Protein AF-A0A2X1QCU9-F1 (afdb_monomer_lite)

pLDDT: mean 73.06, std 12.05, range [36.97, 88.0]

Organism: Klebsiella pneumoniae (NCBI:txid573)

Sequence (110 aa):
MTLHKKNHITRTLLAVSMLAMSGGALAAQVPPGTQLAEKQELVRNNGSEPASLDPHKVESDIEFNIISDLFEGLVSVTPCGGDPAPTGGALGKQGQPVMDLSFTPRSDLV

Foldseek 3Di:
DDDDDDDPVVVVVVVVVVVVPPPDDDDDDDPPPDDDDPDDDDDDDLPDDAPDLPPVPHDDVSSVVVNVVVDPDQWDQDPVRDDTHGDQFDFDDDDDPDPDTDTDGDPPDD

Radius of gyration: 22.82 Å; chains: 1; bounding box: 38×46×76 Å

Structure (mmCIF, N/CA/C/O backbone):
data_AF-A0A2X1QCU9-F1
#
_entry.id   AF-A0A2X1QCU9-F1
#
loop_
_atom_site.group_PDB
_atom_site.id
_atom_site.type_symbol
_atom_site.label_atom_id
_atom_site.label_alt_id
_atom_site.label_comp_id
_atom_site.label_asym_id
_atom_site.label_entity_id
_atom_site.label_seq_id
_atom_site.pdbx_PDB_ins_code
_atom_site.Cartn_x
_atom_site.Cartn_y
_atom_site.Cartn_z
_atom_site.occupancy
_atom_site.B_iso_or_equiv
_a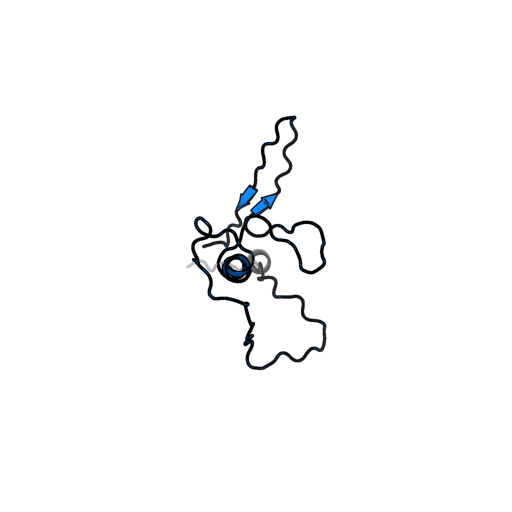tom_site.auth_seq_id
_atom_site.auth_comp_id
_atom_site.auth_asym_id
_atom_site.auth_atom_id
_atom_site.pdbx_PDB_model_num
ATOM 1 N N . MET A 1 1 ? 9.632 -7.094 58.974 1.00 36.97 1 MET A N 1
ATOM 2 C CA . MET A 1 1 ? 8.875 -7.174 57.705 1.00 36.97 1 MET A CA 1
ATOM 3 C C . MET A 1 1 ? 7.806 -6.091 57.715 1.00 36.97 1 MET A C 1
ATOM 5 O O . MET A 1 1 ? 6.795 -6.254 58.382 1.00 36.97 1 MET A O 1
ATOM 9 N N . THR A 1 2 ? 8.062 -4.942 57.088 1.00 41.94 2 THR A N 1
ATOM 10 C CA . THR A 1 2 ? 7.135 -3.800 57.071 1.00 41.94 2 THR A CA 1
ATOM 11 C C . THR A 1 2 ? 6.148 -3.942 55.913 1.00 41.94 2 THR A C 1
ATOM 13 O O . THR A 1 2 ? 6.523 -4.044 54.747 1.00 41.94 2 THR A O 1
ATOM 16 N N . LEU A 1 3 ? 4.862 -4.006 56.251 1.00 54.94 3 LEU A N 1
ATOM 17 C CA . LEU A 1 3 ? 3.766 -4.211 55.311 1.00 54.94 3 LEU A CA 1
ATOM 18 C C . LEU A 1 3 ? 3.474 -2.896 54.566 1.00 54.94 3 LEU A C 1
ATOM 20 O O . LEU A 1 3 ? 2.943 -1.951 55.147 1.00 54.94 3 LEU A O 1
ATOM 24 N N . HIS A 1 4 ? 3.833 -2.820 53.281 1.00 62.19 4 HIS A N 1
ATOM 25 C CA . HIS A 1 4 ? 3.550 -1.652 52.440 1.00 62.19 4 HIS A CA 1
ATOM 26 C C . HIS A 1 4 ? 2.032 -1.465 52.257 1.00 62.19 4 HIS A C 1
ATOM 28 O O . HIS A 1 4 ? 1.359 -2.267 51.603 1.00 62.19 4 HIS A O 1
ATOM 34 N N . LYS A 1 5 ? 1.485 -0.381 52.823 1.00 60.31 5 LYS A N 1
ATOM 35 C CA . LYS A 1 5 ? 0.085 0.037 52.659 1.00 60.31 5 LYS A CA 1
ATOM 36 C C . LYS A 1 5 ? -0.138 0.458 51.197 1.00 60.31 5 LYS A C 1
ATOM 38 O O . LYS A 1 5 ? 0.461 1.418 50.723 1.00 60.31 5 LYS A O 1
ATOM 43 N N . LYS A 1 6 ? -0.957 -0.294 50.454 1.00 62.59 6 LYS A N 1
ATOM 44 C CA . LYS A 1 6 ? -1.247 -0.051 49.028 1.00 62.59 6 LYS A CA 1
ATOM 45 C C . LYS A 1 6 ? -2.068 1.236 48.867 1.00 62.59 6 LYS A C 1
ATOM 47 O O . LYS A 1 6 ? -3.268 1.225 49.120 1.00 62.59 6 LYS A O 1
ATOM 52 N N . ASN A 1 7 ? -1.433 2.326 48.433 1.00 70.00 7 ASN A N 1
ATOM 53 C CA . ASN A 1 7 ? -2.110 3.593 48.147 1.00 70.00 7 ASN A CA 1
ATOM 54 C C . ASN A 1 7 ? -2.966 3.478 46.877 1.00 70.00 7 ASN A C 1
ATOM 56 O O . ASN A 1 7 ? -2.454 3.217 45.787 1.00 70.00 7 ASN A O 1
ATOM 60 N N . HIS A 1 8 ? -4.277 3.692 47.019 1.00 66.00 8 HIS A N 1
ATOM 61 C CA . HIS A 1 8 ? -5.245 3.653 45.915 1.00 66.00 8 HIS A CA 1
ATOM 62 C C . HIS A 1 8 ? -4.894 4.648 44.804 1.00 66.00 8 HIS A C 1
ATOM 64 O O . HIS A 1 8 ? -5.041 4.317 43.635 1.00 66.00 8 HIS A O 1
ATOM 70 N N . ILE A 1 9 ? -4.315 5.794 45.176 1.00 76.62 9 ILE A N 1
ATOM 71 C CA . ILE A 1 9 ? -3.845 6.837 44.255 1.00 76.62 9 ILE A CA 1
ATOM 72 C C . ILE A 1 9 ? -2.737 6.310 43.330 1.00 76.62 9 ILE A C 1
ATOM 74 O O . ILE A 1 9 ? -2.751 6.546 42.126 1.00 76.62 9 ILE A O 1
ATOM 78 N N . THR A 1 10 ? -1.791 5.538 43.870 1.00 72.12 10 THR A N 1
ATOM 79 C CA . THR A 1 10 ? -0.702 4.947 43.077 1.00 72.12 10 THR A CA 1
ATOM 80 C C . THR A 1 10 ? -1.238 3.914 42.087 1.00 72.12 10 THR A C 1
ATOM 82 O O . THR A 1 10 ? -0.737 3.794 40.974 1.00 72.12 10 THR A O 1
ATOM 85 N N . ARG A 1 11 ? -2.296 3.188 42.468 1.00 74.12 11 ARG A N 1
ATOM 86 C CA . ARG A 1 11 ? -2.944 2.193 41.604 1.00 74.12 11 ARG A CA 1
ATOM 87 C C . ARG A 1 11 ? -3.769 2.839 40.494 1.00 74.12 11 ARG A C 1
ATOM 89 O O . ARG A 1 11 ? -3.719 2.362 39.368 1.00 74.12 11 ARG A O 1
ATOM 96 N N . THR A 1 12 ? -4.483 3.925 40.789 1.00 79.94 12 THR A N 1
ATOM 97 C CA . THR A 1 12 ? -5.237 4.675 39.775 1.00 79.94 12 THR A CA 1
ATOM 98 C C . THR A 1 12 ? -4.309 5.356 38.778 1.00 79.94 12 THR A C 1
ATOM 100 O O . THR A 1 12 ? -4.588 5.327 37.586 1.00 79.94 12 THR A O 1
ATOM 103 N N . LEU A 1 13 ? -3.174 5.898 39.234 1.00 79.81 13 LEU A N 1
ATOM 104 C CA . LEU A 1 13 ? -2.196 6.531 38.348 1.00 79.81 13 LEU A CA 1
ATOM 105 C C . LEU A 1 13 ? -1.587 5.522 37.359 1.00 79.81 13 LEU A C 1
ATOM 107 O O . LEU A 1 13 ? -1.509 5.801 36.166 1.00 79.81 13 LEU A O 1
ATOM 111 N N . LEU A 1 14 ? -1.239 4.324 37.843 1.00 78.25 14 LEU A N 1
ATOM 112 C CA . LEU A 1 14 ? -0.724 3.236 37.007 1.00 78.25 14 LEU A CA 1
ATOM 113 C C . LEU A 1 14 ? -1.763 2.739 35.984 1.00 78.25 14 LEU A C 1
ATOM 115 O O . LEU A 1 14 ? -1.423 2.451 34.838 1.00 78.25 14 LEU A O 1
ATOM 119 N N . ALA A 1 15 ? -3.038 2.661 36.377 1.00 75.56 15 ALA A N 1
ATOM 120 C CA . ALA A 1 15 ? -4.114 2.244 35.480 1.00 75.56 15 ALA A CA 1
ATOM 121 C C . ALA A 1 15 ? -4.358 3.263 34.352 1.00 75.56 15 ALA A C 1
ATOM 123 O O . ALA A 1 15 ? -4.522 2.875 33.198 1.00 75.56 15 ALA A O 1
ATOM 124 N N . VAL A 1 16 ? -4.321 4.565 34.661 1.00 79.81 16 VAL A N 1
ATOM 125 C CA . VAL A 1 16 ? -4.463 5.631 33.655 1.00 79.81 16 VAL A CA 1
ATOM 126 C C . VAL A 1 16 ? -3.275 5.643 32.690 1.00 79.81 16 VAL A C 1
ATOM 128 O O . VAL A 1 16 ? -3.479 5.785 31.487 1.00 79.81 16 VAL A O 1
ATOM 131 N N . SER A 1 17 ? -2.047 5.415 33.175 1.00 72.88 17 SER A N 1
ATOM 132 C CA . SER A 1 17 ? -0.874 5.338 32.292 1.00 72.88 17 SER A CA 1
ATOM 133 C C . SER A 1 17 ? -0.915 4.145 31.335 1.00 72.88 17 SER A C 1
ATOM 135 O O . SER A 1 17 ? -0.412 4.244 30.223 1.00 72.88 17 SER A O 1
ATOM 137 N N . MET A 1 18 ? -1.538 3.032 31.735 1.00 69.44 18 MET A N 1
ATOM 138 C CA . MET A 1 18 ? -1.702 1.867 30.858 1.00 69.44 18 MET A CA 1
ATOM 139 C C . MET A 1 18 ? -2.752 2.101 29.763 1.00 69.44 18 MET A C 1
ATOM 141 O O . MET A 1 18 ? -2.582 1.607 28.653 1.00 69.44 18 MET A O 1
ATOM 145 N N . LEU A 1 19 ? -3.797 2.890 30.039 1.00 67.00 19 LEU A N 1
ATOM 146 C CA . LEU A 1 19 ? -4.817 3.242 29.044 1.00 67.00 19 LEU A CA 1
ATOM 147 C C . LEU A 1 19 ? -4.286 4.198 27.962 1.00 67.00 19 LEU A C 1
ATOM 149 O O . LEU A 1 19 ? -4.735 4.149 26.825 1.00 67.00 19 LEU A O 1
ATOM 153 N N . ALA A 1 20 ? -3.318 5.054 28.297 1.00 63.06 20 ALA A N 1
ATOM 154 C CA . ALA A 1 20 ? -2.731 6.010 27.354 1.00 63.06 20 ALA A CA 1
ATOM 155 C C . ALA A 1 20 ? -1.827 5.357 26.287 1.00 63.06 20 ALA A C 1
ATOM 157 O O . ALA A 1 20 ? -1.504 5.993 25.289 1.00 63.06 20 ALA A O 1
ATOM 158 N N . MET A 1 21 ? -1.429 4.095 26.484 1.00 60.03 21 MET A N 1
ATOM 159 C CA . MET A 1 21 ? -0.535 3.366 25.579 1.00 60.03 21 MET A CA 1
ATOM 160 C C . MET A 1 21 ? -1.282 2.605 24.469 1.00 60.03 21 MET A C 1
ATOM 162 O O . MET A 1 21 ? -0.646 1.976 23.627 1.00 60.03 21 MET A O 1
ATOM 166 N N . SER A 1 22 ? -2.620 2.629 24.450 1.00 57.78 22 SER A N 1
ATOM 167 C CA . SER A 1 22 ? -3.412 1.975 23.404 1.00 57.78 22 SER A CA 1
ATOM 168 C C . SER A 1 22 ? -3.497 2.854 22.150 1.00 57.78 22 SER A C 1
ATOM 170 O O . SER A 1 22 ? -4.558 3.379 21.812 1.00 57.78 22 SER A O 1
ATOM 172 N N . GLY A 1 23 ? -2.369 3.031 21.461 1.00 56.38 23 GLY A N 1
ATOM 173 C CA . GLY A 1 23 ? -2.357 3.470 20.068 1.00 56.38 23 GLY A CA 1
ATOM 174 C C . GLY A 1 23 ? -2.867 2.325 19.197 1.00 56.38 23 GLY A C 1
ATOM 175 O O . GLY A 1 23 ? -2.106 1.436 18.833 1.00 56.38 23 GLY A O 1
ATOM 176 N N . GLY A 1 24 ? -4.176 2.281 18.947 1.00 53.28 24 GLY A N 1
ATOM 177 C CA . GLY A 1 24 ? -4.771 1.284 18.061 1.00 53.28 24 GLY A CA 1
ATOM 178 C C . GLY A 1 24 ? -4.432 1.586 16.604 1.00 53.28 24 GLY A C 1
ATOM 179 O O . GLY A 1 24 ? -4.570 2.728 16.166 1.00 53.28 24 GLY A O 1
ATOM 180 N N . ALA A 1 25 ? -4.024 0.565 15.850 1.00 55.34 25 ALA A N 1
ATOM 181 C CA . ALA A 1 25 ? -3.933 0.651 14.399 1.00 55.34 25 ALA A CA 1
ATOM 182 C C . ALA A 1 25 ? -5.309 1.034 13.828 1.00 55.34 25 ALA A C 1
ATOM 184 O O . ALA A 1 25 ? -6.321 0.396 14.134 1.00 55.34 25 ALA A O 1
ATOM 185 N N . LEU A 1 26 ? -5.354 2.097 13.025 1.00 62.44 26 LEU A N 1
ATOM 186 C CA . LEU A 1 26 ? -6.573 2.517 12.345 1.00 62.44 26 LEU A CA 1
ATOM 187 C C . LEU A 1 26 ? -6.833 1.543 11.194 1.00 62.44 26 LEU A C 1
ATOM 189 O O . LEU A 1 26 ? -6.142 1.563 10.180 1.00 62.44 26 LEU A O 1
ATOM 193 N N . ALA A 1 27 ? -7.807 0.655 11.379 1.00 62.47 27 ALA A N 1
ATOM 194 C CA . ALA A 1 27 ? -8.298 -0.204 10.311 1.00 62.47 27 ALA A CA 1
ATOM 195 C C . ALA A 1 27 ? -9.033 0.626 9.244 1.00 62.47 27 ALA A C 1
ATOM 197 O O . ALA A 1 27 ? -9.468 1.752 9.502 1.00 62.47 27 ALA A O 1
ATOM 198 N N . ALA A 1 28 ? -9.214 0.048 8.053 1.00 68.19 28 ALA A N 1
ATOM 199 C CA . ALA A 1 28 ? -10.029 0.662 7.011 1.00 68.19 28 ALA A CA 1
ATOM 200 C C . ALA A 1 28 ? -11.423 1.019 7.558 1.00 68.19 28 ALA A C 1
ATOM 202 O O . ALA A 1 28 ? -12.044 0.238 8.283 1.00 68.19 28 ALA A O 1
ATOM 203 N N . GLN A 1 29 ? -11.917 2.210 7.216 1.00 73.38 29 GLN A N 1
ATOM 204 C CA . GLN A 1 29 ? -13.210 2.692 7.687 1.00 73.38 29 GLN A CA 1
ATOM 205 C C . GLN A 1 29 ? -14.337 1.907 6.997 1.00 73.38 29 GLN A C 1
ATOM 207 O O . GLN A 1 29 ? -14.765 2.242 5.894 1.00 73.38 29 GLN A O 1
ATOM 212 N N . VAL A 1 30 ? -14.818 0.846 7.645 1.00 74.06 30 VAL A N 1
ATOM 213 C CA . VAL A 1 30 ? -15.942 0.046 7.145 1.00 74.06 30 VAL A CA 1
ATOM 214 C C . VAL A 1 30 ? -17.262 0.685 7.599 1.00 74.06 30 VAL A C 1
ATOM 216 O O . VAL A 1 30 ? -17.411 0.979 8.790 1.00 74.06 30 VAL A O 1
ATOM 219 N N . PRO A 1 31 ? -18.243 0.904 6.701 1.00 80.25 31 PRO A N 1
ATOM 220 C CA . PRO A 1 31 ? -19.551 1.425 7.083 1.00 80.25 31 PRO A CA 1
ATOM 221 C C . PRO A 1 31 ? -20.243 0.545 8.140 1.00 80.25 31 PRO A C 1
ATOM 223 O O . PRO A 1 31 ? -20.185 -0.690 8.046 1.00 80.25 31 PRO A O 1
ATOM 226 N N . PRO A 1 32 ? -20.927 1.147 9.131 1.00 75.94 32 PRO A N 1
ATOM 227 C CA . PRO A 1 32 ? -21.571 0.401 10.206 1.00 75.94 32 PRO A CA 1
ATOM 228 C C . PRO A 1 32 ? -22.636 -0.559 9.658 1.00 75.94 32 PRO A C 1
ATOM 230 O O . PRO A 1 32 ? -23.440 -0.188 8.808 1.00 75.94 32 PRO A O 1
ATOM 233 N N . GLY A 1 33 ? -22.645 -1.799 10.159 1.00 78.56 33 GLY A N 1
ATOM 234 C CA . GLY A 1 33 ? -23.585 -2.848 9.736 1.00 78.56 33 GLY A CA 1
ATOM 235 C C . GLY A 1 33 ? -23.125 -3.702 8.548 1.00 78.56 33 GLY A C 1
ATOM 236 O O . GLY A 1 33 ? -23.818 -4.653 8.188 1.00 78.56 33 GLY A O 1
ATOM 237 N N . THR A 1 34 ? -21.956 -3.419 7.965 1.00 80.88 34 THR A N 1
ATOM 238 C CA . THR A 1 34 ? -21.385 -4.249 6.894 1.00 80.88 34 THR A CA 1
ATOM 239 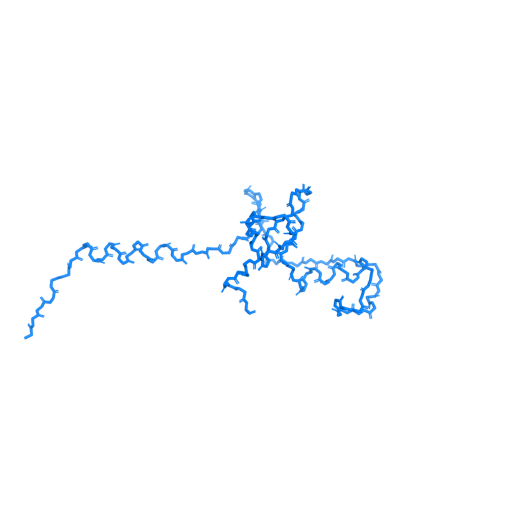C C . THR A 1 34 ? -20.849 -5.558 7.471 1.00 80.88 34 THR A C 1
ATOM 241 O O . THR A 1 34 ? -19.909 -5.554 8.266 1.00 80.88 34 THR A O 1
ATOM 244 N N . GLN A 1 35 ? -21.432 -6.688 7.066 1.00 81.38 35 GLN A N 1
ATOM 245 C CA . GLN A 1 35 ? -20.863 -8.002 7.363 1.00 81.38 35 GLN A CA 1
ATOM 246 C C . GLN A 1 35 ? -19.622 -8.213 6.496 1.00 81.38 35 GLN A C 1
ATOM 248 O O . GLN A 1 35 ? -19.710 -8.253 5.269 1.00 81.38 35 GLN A O 1
ATOM 253 N N . LEU A 1 36 ? -18.466 -8.320 7.146 1.00 84.62 36 LEU A N 1
ATOM 254 C CA . LEU A 1 36 ? -17.212 -8.652 6.483 1.00 84.62 36 LEU A CA 1
ATOM 255 C C . LEU A 1 36 ? -17.208 -10.133 6.100 1.00 84.62 36 LEU A C 1
ATOM 257 O O . LEU A 1 36 ? -17.659 -10.983 6.868 1.00 84.62 36 LEU A O 1
ATOM 261 N N . ALA A 1 37 ? -16.686 -10.435 4.913 1.00 83.06 37 ALA A N 1
ATOM 262 C CA . ALA A 1 37 ? -16.448 -11.810 4.501 1.00 83.06 37 ALA A CA 1
ATOM 263 C C . ALA A 1 37 ? -15.473 -12.499 5.469 1.00 83.06 37 ALA A C 1
ATOM 265 O O . ALA A 1 37 ? -14.524 -11.874 5.950 1.00 83.06 37 ALA A O 1
ATOM 266 N N . GLU A 1 38 ? -15.685 -13.798 5.701 1.00 83.69 38 GLU A N 1
ATOM 267 C CA . GLU A 1 38 ? -14.819 -14.630 6.551 1.00 83.69 38 GLU A CA 1
ATOM 268 C C . GLU A 1 38 ? -13.359 -14.619 6.067 1.00 83.69 38 GLU A C 1
ATOM 270 O O . GLU A 1 38 ? -12.432 -14.667 6.872 1.00 83.69 38 GLU A O 1
ATOM 275 N N . LYS A 1 39 ? -13.155 -14.492 4.749 1.00 86.19 39 LYS A N 1
ATOM 276 C CA . LYS A 1 39 ? -11.844 -14.350 4.111 1.00 86.19 39 LYS A CA 1
ATOM 277 C C . LYS A 1 39 ? -11.772 -13.036 3.338 1.00 86.19 39 LYS A C 1
ATOM 279 O O . LYS A 1 39 ? -12.633 -12.763 2.504 1.00 86.19 39 LYS A O 1
ATOM 284 N N . GLN A 1 40 ? -10.741 -12.238 3.608 1.00 86.38 40 GLN A N 1
ATOM 285 C CA . GLN A 1 40 ? -10.460 -10.974 2.919 1.00 86.38 40 GLN A CA 1
ATOM 286 C C . GLN A 1 40 ? -9.464 -11.221 1.777 1.00 86.38 40 GLN A C 1
ATOM 288 O O . GLN A 1 40 ? -8.286 -10.895 1.883 1.00 86.38 40 GLN A O 1
ATOM 293 N N . GLU A 1 41 ? -9.936 -11.856 0.704 1.00 87.94 41 GLU A N 1
ATOM 294 C CA . GLU A 1 41 ? -9.138 -12.147 -0.492 1.00 87.94 41 GLU A CA 1
ATOM 295 C C . GLU A 1 41 ? -9.617 -11.280 -1.662 1.00 87.94 41 GLU A C 1
ATOM 297 O O . GLU A 1 41 ? -10.815 -11.202 -1.940 1.00 87.94 41 GLU A O 1
ATOM 302 N N . LEU A 1 42 ? -8.679 -10.629 -2.357 1.00 85.62 42 LEU A N 1
ATOM 303 C CA . LEU A 1 42 ? -8.965 -9.782 -3.512 1.00 85.62 42 LEU A CA 1
ATOM 304 C C . LEU A 1 42 ? -8.135 -10.238 -4.715 1.00 85.62 42 LEU A C 1
ATOM 306 O O . LEU A 1 42 ? -6.908 -10.250 -4.662 1.00 85.62 42 LEU A O 1
ATOM 310 N N . VAL A 1 43 ? -8.810 -10.567 -5.818 1.00 87.56 43 VAL A N 1
ATOM 311 C CA . VAL A 1 43 ? -8.168 -10.895 -7.098 1.00 87.56 43 VAL A CA 1
ATOM 312 C C . VAL A 1 43 ? -8.345 -9.711 -8.042 1.00 87.56 43 VAL A C 1
ATOM 314 O O . VAL A 1 43 ? -9.468 -9.384 -8.427 1.00 87.56 43 VAL A O 1
ATOM 317 N N . ARG A 1 44 ? -7.238 -9.060 -8.411 1.00 88.00 44 ARG A N 1
ATOM 318 C CA . ARG A 1 44 ? -7.219 -7.934 -9.357 1.00 88.00 44 ARG A CA 1
ATOM 319 C C . ARG A 1 44 ? -6.503 -8.338 -10.640 1.00 88.00 44 ARG A C 1
ATOM 321 O O . ARG A 1 44 ? -5.440 -8.948 -10.581 1.00 88.00 44 ARG A O 1
ATOM 328 N N . ASN A 1 45 ? -7.071 -7.973 -11.791 1.00 86.00 45 ASN A N 1
ATOM 329 C CA . ASN A 1 45 ? -6.331 -8.015 -13.049 1.00 86.00 45 ASN A CA 1
ATOM 330 C C . ASN A 1 45 ? -5.474 -6.749 -13.152 1.00 86.00 45 ASN A C 1
ATOM 332 O O . ASN A 1 45 ? -6.016 -5.649 -13.079 1.00 86.00 45 ASN A O 1
ATOM 336 N N . ASN A 1 46 ? -4.166 -6.916 -13.337 1.00 83.62 46 ASN A N 1
ATOM 337 C CA . ASN A 1 46 ? -3.216 -5.811 -13.432 1.00 83.62 46 ASN A CA 1
ATOM 338 C C . ASN A 1 46 ? -2.783 -5.507 -14.879 1.00 83.62 46 ASN A C 1
ATOM 340 O O . ASN A 1 46 ? -1.795 -4.824 -15.105 1.00 83.62 46 ASN A O 1
ATOM 344 N N . GLY A 1 47 ? -3.510 -6.012 -15.879 1.00 84.75 47 GLY A N 1
ATOM 345 C CA . GLY A 1 47 ? -3.244 -5.727 -17.289 1.00 84.75 47 GLY A CA 1
ATOM 346 C C . GLY A 1 47 ? -2.158 -6.626 -17.875 1.00 84.75 47 GLY A C 1
ATOM 347 O O . GLY A 1 47 ? -2.482 -7.663 -18.451 1.00 84.75 47 GLY A O 1
ATOM 348 N N . SER A 1 48 ? -0.896 -6.222 -17.741 1.00 83.62 48 SER A N 1
ATOM 349 C CA . SER A 1 48 ? 0.269 -6.922 -18.299 1.00 83.62 48 SER A CA 1
ATOM 350 C C . SER A 1 48 ? 1.225 -7.388 -17.202 1.00 83.62 48 SER A C 1
ATOM 352 O O . SER A 1 48 ? 1.117 -6.979 -16.047 1.00 83.62 48 SER A O 1
ATOM 354 N N . GLU A 1 49 ? 2.162 -8.264 -17.565 1.00 83.88 49 GLU A N 1
ATOM 355 C CA . GLU A 1 49 ? 3.222 -8.692 -16.653 1.00 83.88 49 GLU A CA 1
ATOM 356 C C . GLU A 1 49 ? 4.140 -7.501 -16.304 1.00 83.88 49 GLU A C 1
ATOM 358 O O . GLU A 1 49 ? 4.567 -6.791 -17.220 1.00 83.88 49 GLU A O 1
ATOM 363 N N . PRO A 1 50 ? 4.421 -7.251 -15.009 1.00 84.69 50 PRO A N 1
ATOM 364 C CA . PRO A 1 50 ? 5.274 -6.145 -14.586 1.00 84.69 50 PRO A CA 1
ATOM 365 C C . PRO A 1 50 ? 6.723 -6.376 -15.024 1.00 84.69 50 PRO A C 1
ATOM 367 O O . PRO A 1 50 ? 7.254 -7.478 -14.881 1.00 84.69 50 PRO A O 1
ATOM 370 N N . ALA A 1 51 ? 7.398 -5.329 -15.501 1.00 82.25 51 ALA A N 1
ATOM 371 C CA . ALA A 1 51 ? 8.796 -5.433 -15.922 1.00 82.25 51 ALA A CA 1
ATOM 372 C C . ALA A 1 51 ? 9.762 -5.641 -14.739 1.00 82.25 51 ALA A C 1
ATOM 374 O O . ALA A 1 51 ? 10.808 -6.279 -14.872 1.00 82.25 51 ALA A O 1
ATOM 375 N N . SER A 1 52 ? 9.427 -5.083 -13.575 1.00 82.81 52 SER A N 1
ATOM 376 C CA . SER A 1 52 ? 10.192 -5.199 -12.334 1.00 82.81 52 SER A CA 1
ATOM 377 C C . SER A 1 52 ? 9.293 -4.877 -11.136 1.00 82.81 52 SER A C 1
ATOM 379 O O . SER A 1 52 ? 8.257 -4.237 -11.283 1.00 82.81 52 SER A O 1
ATOM 381 N N . LEU A 1 53 ? 9.694 -5.311 -9.941 1.00 84.38 53 LEU A N 1
ATOM 382 C CA . LEU A 1 53 ? 9.077 -4.909 -8.667 1.00 84.38 53 LEU A CA 1
ATOM 383 C C . LEU A 1 53 ? 9.995 -4.000 -7.833 1.00 84.38 53 LEU A C 1
ATOM 385 O O . LEU A 1 53 ? 9.647 -3.623 -6.720 1.00 84.38 53 LEU A O 1
ATOM 389 N N . ASP A 1 54 ? 11.178 -3.671 -8.357 1.00 85.62 54 ASP A N 1
ATOM 390 C CA . ASP A 1 54 ? 12.095 -2.697 -7.763 1.00 85.62 54 ASP A CA 1
ATOM 391 C C . ASP A 1 54 ? 11.612 -1.275 -8.104 1.00 85.62 54 ASP A C 1
ATOM 393 O O . ASP A 1 54 ? 11.639 -0.920 -9.289 1.00 85.62 54 ASP A O 1
ATOM 397 N N . PRO A 1 55 ? 11.220 -0.448 -7.111 1.00 84.50 55 PRO A N 1
ATOM 398 C CA . PRO A 1 55 ? 10.757 0.922 -7.337 1.00 84.50 55 PRO A CA 1
ATOM 399 C C . PRO A 1 55 ? 11.729 1.795 -8.142 1.00 84.50 55 PRO A C 1
ATOM 401 O O . PRO A 1 55 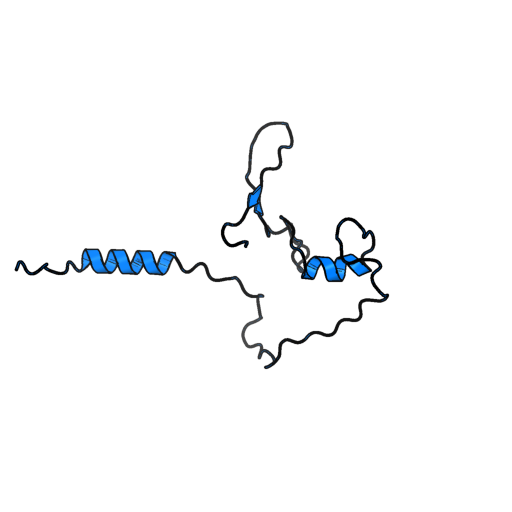? 11.302 2.746 -8.785 1.00 84.50 55 PRO A O 1
ATOM 404 N N . HIS A 1 56 ? 13.029 1.482 -8.149 1.00 88.00 56 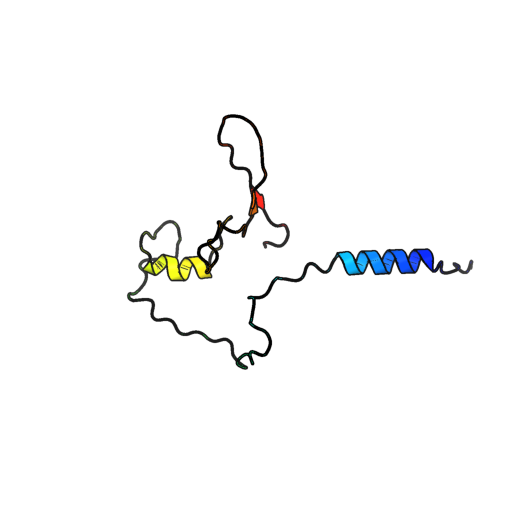HIS A N 1
ATOM 405 C CA . HIS A 1 56 ? 14.035 2.233 -8.908 1.00 88.00 56 HIS A CA 1
ATOM 406 C C . HIS A 1 56 ? 14.186 1.792 -10.370 1.00 88.00 56 HIS A C 1
ATOM 408 O O . HIS A 1 56 ? 14.986 2.372 -11.106 1.00 88.00 56 HIS A O 1
ATOM 414 N N . LYS A 1 57 ? 13.473 0.747 -10.796 1.00 86.44 57 LYS A N 1
ATOM 415 C CA . LYS A 1 57 ? 13.583 0.156 -12.140 1.00 86.44 57 LYS A CA 1
ATOM 416 C C . LYS A 1 57 ? 12.261 0.119 -12.896 1.00 86.44 57 LYS A C 1
ATOM 418 O O . LYS A 1 57 ? 12.171 -0.566 -13.912 1.00 86.44 57 LYS A O 1
ATOM 423 N N . VAL A 1 58 ? 11.248 0.807 -12.389 1.00 84.00 58 VAL A N 1
ATOM 424 C CA . VAL A 1 58 ? 9.909 0.836 -12.972 1.00 84.00 58 VAL A CA 1
ATOM 425 C C . VAL A 1 58 ? 9.514 2.261 -13.315 1.00 84.00 58 VAL A C 1
ATOM 427 O O . VAL A 1 58 ? 9.959 3.211 -12.672 1.00 84.00 58 VAL A O 1
ATOM 430 N N . GLU A 1 59 ? 8.673 2.401 -14.331 1.00 83.62 59 GLU A N 1
ATOM 431 C CA . GLU A 1 59 ? 8.196 3.705 -14.800 1.00 83.62 59 GLU A CA 1
ATOM 432 C C . GLU A 1 59 ? 6.700 3.727 -15.137 1.00 83.62 59 GLU A C 1
ATOM 434 O O . GLU A 1 59 ? 6.156 4.806 -15.358 1.00 83.62 59 GLU A O 1
ATOM 439 N N . SER A 1 60 ? 6.030 2.569 -15.187 1.00 85.50 60 SER A N 1
ATOM 440 C CA . SER A 1 60 ? 4.626 2.476 -15.588 1.00 85.50 60 SER A CA 1
ATOM 441 C C . SER A 1 60 ? 3.691 2.233 -14.400 1.00 85.50 60 SER A C 1
ATOM 443 O O . SER A 1 60 ? 4.083 1.790 -13.316 1.00 85.50 60 SER A O 1
ATOM 445 N N . ASP A 1 61 ? 2.411 2.530 -14.625 1.00 83.94 61 ASP A N 1
ATOM 446 C CA . ASP A 1 61 ? 1.339 2.378 -13.640 1.00 83.94 61 ASP A CA 1
ATOM 447 C C . ASP A 1 61 ? 1.082 0.904 -13.295 1.00 83.94 61 ASP A C 1
ATOM 449 O O . ASP A 1 61 ? 0.620 0.582 -12.199 1.00 83.94 61 ASP A O 1
ATOM 453 N N . ILE A 1 62 ? 1.406 -0.004 -14.222 1.00 83.06 62 ILE A N 1
ATOM 454 C CA . ILE A 1 62 ? 1.246 -1.451 -14.052 1.00 83.06 62 ILE A CA 1
ATOM 455 C C . ILE A 1 62 ? 2.063 -1.929 -12.851 1.00 83.06 62 ILE A C 1
ATOM 457 O O . ILE A 1 62 ? 1.541 -2.606 -11.968 1.00 83.06 62 ILE A O 1
ATOM 461 N N . GLU A 1 63 ? 3.330 -1.543 -12.765 1.00 85.38 63 GLU A N 1
ATOM 462 C CA . GLU A 1 63 ? 4.176 -1.892 -11.630 1.00 85.38 63 GLU A CA 1
ATOM 463 C C . GLU A 1 63 ? 3.799 -1.091 -10.384 1.00 85.38 63 GLU A C 1
ATOM 465 O O . GLU A 1 63 ? 3.802 -1.641 -9.281 1.00 85.38 63 GLU A O 1
ATOM 470 N N . PHE A 1 64 ? 3.417 0.181 -10.546 1.00 84.44 64 PHE A N 1
ATOM 471 C CA . PHE A 1 64 ? 3.048 1.045 -9.424 1.00 84.44 64 PHE A CA 1
ATOM 472 C C . PHE A 1 64 ? 1.834 0.522 -8.640 1.00 84.44 64 PHE A C 1
ATOM 474 O O . PHE A 1 64 ? 1.814 0.609 -7.412 1.00 84.44 64 PHE A O 1
ATOM 481 N N . ASN A 1 65 ? 0.861 -0.103 -9.308 1.00 84.88 65 ASN A N 1
ATOM 482 C CA . ASN A 1 65 ? -0.288 -0.741 -8.651 1.00 84.88 65 ASN A CA 1
ATOM 483 C C . ASN A 1 65 ? 0.106 -1.869 -7.686 1.00 84.88 65 ASN A C 1
ATOM 485 O O . ASN A 1 65 ? -0.620 -2.132 -6.733 1.00 84.88 65 ASN A O 1
ATOM 489 N N . ILE A 1 66 ? 1.231 -2.544 -7.938 1.00 86.06 66 ILE A N 1
ATOM 490 C CA . ILE A 1 66 ? 1.760 -3.600 -7.065 1.00 86.06 66 ILE A CA 1
ATOM 491 C C . ILE A 1 66 ? 2.712 -2.989 -6.034 1.00 86.06 66 ILE A C 1
ATOM 493 O O . ILE A 1 66 ? 2.662 -3.326 -4.856 1.00 86.06 66 ILE A O 1
ATOM 497 N N . ILE A 1 67 ? 3.575 -2.065 -6.457 1.00 88.00 67 ILE A N 1
ATOM 498 C CA . ILE A 1 67 ? 4.567 -1.426 -5.586 1.00 88.00 67 ILE A CA 1
ATOM 499 C C . ILE A 1 67 ? 3.903 -0.598 -4.489 1.00 88.00 67 ILE A C 1
ATOM 501 O O . ILE A 1 67 ? 4.390 -0.626 -3.368 1.00 88.00 67 ILE A O 1
ATOM 505 N N . SER A 1 68 ? 2.786 0.074 -4.767 1.00 86.56 68 SER A N 1
ATOM 506 C CA . SER A 1 68 ? 2.026 0.824 -3.756 1.00 86.56 68 SER A CA 1
ATOM 507 C C . SER A 1 68 ? 1.383 -0.059 -2.679 1.00 86.56 68 SER A C 1
ATOM 509 O O . SER A 1 68 ? 1.140 0.428 -1.578 1.00 86.56 68 SER A O 1
ATOM 511 N N . ASP A 1 69 ? 1.162 -1.350 -2.955 1.00 85.56 69 ASP A N 1
ATOM 512 C CA . ASP A 1 69 ? 0.742 -2.322 -1.938 1.00 85.56 69 ASP A CA 1
ATOM 513 C C . ASP A 1 69 ? 1.937 -2.845 -1.109 1.00 85.56 69 ASP A C 1
ATOM 515 O O . ASP A 1 69 ? 1.760 -3.261 0.036 1.00 85.56 69 ASP A O 1
ATOM 519 N N . LEU A 1 70 ? 3.146 -2.878 -1.688 1.00 86.62 70 LEU A N 1
ATOM 520 C CA . LEU A 1 70 ? 4.349 -3.469 -1.078 1.00 86.62 70 LEU A CA 1
ATOM 521 C C . LEU A 1 70 ? 5.226 -2.458 -0.331 1.00 86.62 70 LEU A C 1
ATOM 523 O O . LEU A 1 70 ? 5.881 -2.815 0.649 1.00 86.62 70 LEU A O 1
ATOM 527 N N . PHE A 1 71 ? 5.273 -1.219 -0.810 1.00 85.88 71 PHE A N 1
ATOM 528 C CA . PHE A 1 71 ? 6.119 -0.151 -0.301 1.00 85.88 71 PHE A CA 1
ATOM 529 C C . PHE A 1 71 ? 5.281 1.096 -0.050 1.00 85.88 71 PHE A C 1
ATOM 531 O O . PHE A 1 71 ? 4.596 1.603 -0.937 1.00 85.88 71 PHE A O 1
ATOM 538 N N . GLU A 1 72 ? 5.395 1.631 1.161 1.00 85.00 72 GLU A N 1
ATOM 539 C CA . GLU A 1 72 ? 4.710 2.853 1.557 1.00 85.00 72 GLU A CA 1
ATOM 540 C C . GLU A 1 72 ? 5.679 4.040 1.595 1.00 85.00 72 GLU A C 1
ATOM 542 O O . GLU A 1 72 ? 6.805 3.943 2.085 1.00 85.00 72 GLU A O 1
ATOM 547 N N . GLY A 1 73 ? 5.230 5.182 1.073 1.00 82.44 73 GLY A N 1
ATOM 548 C CA . GLY A 1 73 ? 5.971 6.440 1.122 1.00 82.44 73 GLY A CA 1
ATOM 549 C C . GLY A 1 73 ? 5.684 7.260 2.383 1.00 82.44 73 GLY A C 1
ATOM 550 O O . GLY A 1 73 ? 4.858 6.918 3.228 1.00 82.44 73 GLY A O 1
ATOM 551 N N . LEU A 1 74 ? 6.326 8.424 2.494 1.00 83.31 74 LEU A N 1
ATOM 552 C CA . LEU A 1 74 ? 6.077 9.366 3.596 1.00 83.31 74 LEU A CA 1
ATOM 553 C C . LEU A 1 74 ? 4.643 9.917 3.582 1.00 83.31 74 LEU A C 1
ATOM 555 O O . LEU A 1 74 ? 4.076 10.214 4.634 1.00 83.31 74 LEU A O 1
ATOM 559 N N . VAL A 1 75 ? 4.062 10.024 2.390 1.00 78.81 75 VAL A N 1
ATOM 560 C CA . VAL A 1 75 ? 2.740 10.583 2.127 1.00 78.81 75 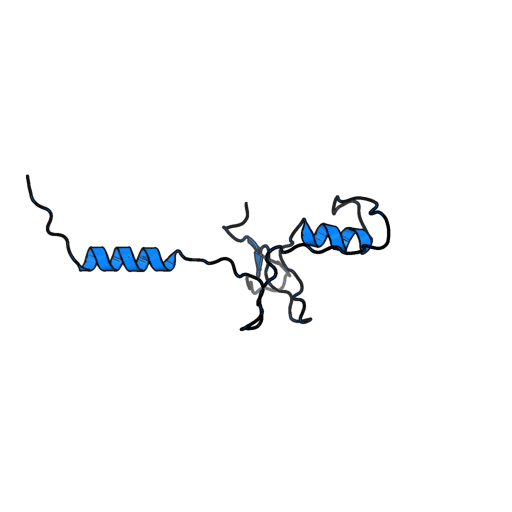VAL A CA 1
ATOM 561 C C . VAL A 1 75 ? 2.034 9.687 1.109 1.00 78.81 75 VAL A C 1
ATOM 563 O O . VAL A 1 75 ? 2.667 9.231 0.158 1.00 78.81 75 VAL A O 1
ATOM 566 N N . SER A 1 76 ? 0.735 9.461 1.289 1.00 78.12 76 SER A N 1
ATOM 567 C CA . SER A 1 76 ? -0.119 8.745 0.335 1.00 78.12 76 SER A CA 1
ATOM 568 C C . SER A 1 76 ? -1.356 9.569 -0.020 1.00 78.12 76 SER A C 1
ATOM 570 O O . SER A 1 76 ? -1.728 10.507 0.687 1.00 78.12 76 SER A O 1
ATOM 572 N N . VAL A 1 77 ? -2.006 9.242 -1.135 1.00 76.50 77 VAL A N 1
ATOM 573 C CA . VAL A 1 77 ? -3.261 9.891 -1.531 1.00 76.50 77 VAL A CA 1
ATOM 574 C C . VAL A 1 77 ? -4.427 9.056 -1.018 1.00 76.50 77 VAL A C 1
ATOM 576 O O . VAL A 1 77 ? -4.496 7.852 -1.253 1.00 76.50 77 VAL A O 1
ATOM 579 N N . THR A 1 78 ? -5.360 9.700 -0.318 1.00 73.00 78 THR A N 1
ATOM 580 C CA . THR A 1 78 ? -6.547 9.012 0.206 1.00 73.00 78 THR A CA 1
ATOM 581 C C . THR A 1 78 ? -7.536 8.734 -0.938 1.00 73.00 78 THR A C 1
ATOM 583 O O . THR A 1 78 ? -7.722 9.610 -1.787 1.00 73.00 78 THR A O 1
ATOM 586 N N . PRO A 1 79 ? -8.257 7.591 -0.946 1.00 66.88 79 PRO A N 1
ATOM 587 C CA . PRO A 1 79 ? -9.221 7.247 -2.002 1.00 66.88 79 PRO A CA 1
ATOM 588 C C . PRO A 1 79 ? -10.305 8.303 -2.274 1.00 66.88 79 PRO A C 1
ATOM 590 O O . PRO A 1 79 ? -10.876 8.339 -3.358 1.00 66.88 79 PRO A O 1
ATOM 593 N N . CYS A 1 80 ? -10.585 9.184 -1.309 1.00 60.31 80 CYS A N 1
ATOM 594 C CA . CYS A 1 80 ? -11.553 10.274 -1.449 1.00 60.31 80 CYS A CA 1
ATOM 595 C C . CYS A 1 80 ? -11.048 11.479 -2.272 1.00 60.31 80 CYS A C 1
ATOM 597 O O . CYS A 1 80 ? -11.736 12.495 -2.310 1.00 60.31 80 CYS A O 1
ATOM 599 N N . GLY A 1 81 ? -9.862 11.411 -2.892 1.00 55.66 81 GLY A N 1
ATOM 600 C CA . GLY A 1 81 ? -9.297 12.517 -3.681 1.00 55.66 81 GLY A CA 1
ATOM 601 C C . GLY A 1 81 ? -8.962 13.765 -2.854 1.00 55.66 81 GLY A C 1
ATOM 602 O O . GLY A 1 81 ? -8.883 14.863 -3.399 1.00 55.66 81 GLY A O 1
ATOM 603 N N . GLY A 1 82 ? -8.828 13.601 -1.535 1.00 59.22 82 GLY A N 1
ATOM 604 C CA . GLY A 1 82 ? -8.499 14.670 -0.595 1.00 59.22 82 GLY A CA 1
ATOM 605 C C . GLY A 1 82 ? -6.999 14.942 -0.502 1.00 59.22 82 GLY A C 1
ATOM 606 O O . GLY A 1 82 ? -6.195 14.315 -1.194 1.00 59.22 82 GLY A O 1
ATOM 607 N N . ASP A 1 83 ? -6.639 15.871 0.386 1.00 65.06 83 ASP A N 1
ATOM 608 C CA . ASP A 1 83 ? -5.248 16.235 0.649 1.00 65.06 83 ASP A CA 1
ATOM 609 C C . ASP A 1 83 ? -4.381 14.991 0.936 1.00 65.06 83 ASP A C 1
ATOM 611 O O . ASP A 1 83 ? -4.853 14.042 1.578 1.00 65.06 83 ASP A O 1
ATOM 615 N N . PRO A 1 84 ? -3.114 14.983 0.485 1.00 62.16 84 PRO A N 1
ATOM 616 C CA . PRO A 1 84 ? -2.197 13.885 0.749 1.00 62.16 84 PRO A CA 1
ATOM 617 C C . PRO A 1 84 ? -2.099 13.609 2.257 1.00 62.16 84 PRO A C 1
ATOM 619 O O . PRO A 1 84 ? -1.802 14.506 3.051 1.00 62.16 84 PRO A O 1
ATOM 622 N N . ALA A 1 85 ? -2.372 12.369 2.660 1.00 68.62 85 ALA A N 1
ATOM 623 C CA . ALA A 1 85 ? -2.381 11.958 4.054 1.00 68.62 85 ALA A CA 1
ATOM 624 C C . ALA A 1 85 ? -0.974 11.520 4.496 1.00 68.62 85 ALA A C 1
ATOM 626 O O . ALA A 1 85 ? -0.259 10.865 3.730 1.00 68.62 85 ALA A O 1
ATOM 627 N N . PRO A 1 86 ? -0.556 11.860 5.730 1.00 68.50 86 PRO A N 1
ATOM 628 C CA . PRO A 1 86 ? 0.712 11.400 6.268 1.00 68.50 86 PRO A CA 1
ATOM 629 C C . PRO A 1 86 ? 0.652 9.894 6.493 1.00 68.50 86 PRO A C 1
ATOM 631 O O . PRO A 1 86 ? -0.271 9.380 7.130 1.00 68.50 86 PRO A O 1
ATOM 634 N N . THR A 1 87 ? 1.678 9.213 6.011 1.00 67.75 87 THR A N 1
ATOM 635 C CA . THR A 1 87 ? 1.762 7.761 6.003 1.00 67.75 87 THR A CA 1
ATOM 636 C C . THR A 1 87 ? 3.026 7.331 6.735 1.00 67.75 87 THR A C 1
ATOM 638 O O . THR A 1 87 ? 2.978 7.141 7.947 1.00 67.75 87 THR A O 1
ATOM 641 N N . GLY A 1 88 ? 4.181 7.315 6.068 1.00 60.47 88 GLY A N 1
ATOM 642 C CA . GLY A 1 88 ? 5.463 7.006 6.699 1.00 60.47 88 GLY A CA 1
ATOM 643 C C . GLY A 1 88 ? 6.042 8.141 7.554 1.00 60.47 88 GLY A C 1
ATOM 644 O O . GLY A 1 88 ? 6.925 7.901 8.376 1.00 60.47 88 GLY A O 1
ATOM 645 N N . GLY A 1 89 ? 5.546 9.377 7.407 1.00 57.47 89 GLY A N 1
ATOM 646 C CA . GLY A 1 89 ? 5.998 10.510 8.211 1.00 57.47 89 GLY A CA 1
ATOM 647 C C . GLY A 1 89 ? 4.974 11.635 8.342 1.00 57.47 89 GLY A C 1
ATOM 648 O O . GLY A 1 89 ? 4.138 11.852 7.467 1.00 57.47 89 GLY A O 1
ATOM 649 N N . ALA A 1 90 ? 5.031 12.363 9.457 1.00 58.22 90 ALA A N 1
ATOM 650 C CA . ALA A 1 90 ? 4.204 13.546 9.687 1.00 58.22 90 ALA A CA 1
ATOM 651 C C . ALA A 1 90 ? 4.911 14.814 9.180 1.00 58.22 90 ALA A C 1
ATOM 653 O O . ALA A 1 90 ? 6.110 14.995 9.416 1.00 58.22 90 ALA A O 1
ATOM 654 N N . LEU A 1 91 ? 4.163 15.696 8.505 1.00 55.41 91 LEU A N 1
ATOM 655 C CA . LEU A 1 91 ? 4.667 16.973 7.998 1.00 55.41 91 LEU A CA 1
ATOM 656 C C . LEU A 1 91 ? 4.933 17.935 9.169 1.00 55.41 91 LEU A C 1
ATOM 658 O O . LEU A 1 91 ? 3.998 18.402 9.825 1.00 55.41 91 LEU A O 1
ATOM 662 N N . GLY A 1 92 ? 6.202 18.250 9.428 1.00 53.97 92 GLY A N 1
ATOM 663 C CA . GLY A 1 92 ? 6.581 19.320 10.348 1.00 53.97 92 GLY A CA 1
ATOM 664 C C . GLY A 1 92 ? 6.457 20.677 9.652 1.00 53.97 92 GLY A C 1
ATOM 665 O O . GLY A 1 92 ? 6.967 20.859 8.551 1.00 53.97 92 GLY A O 1
ATOM 666 N N . LYS A 1 93 ? 5.784 21.661 10.263 1.00 55.28 93 LYS A N 1
ATOM 667 C CA . LYS A 1 93 ? 5.829 23.039 9.746 1.00 55.28 93 LYS A CA 1
ATOM 668 C C . LYS A 1 93 ? 7.117 23.708 10.210 1.00 55.28 93 LYS A C 1
ATOM 670 O O . LYS A 1 93 ? 7.285 23.918 11.408 1.00 55.28 93 LYS A O 1
ATOM 675 N N . GLN A 1 94 ? 7.976 24.111 9.276 1.00 47.53 94 GLN A N 1
ATOM 676 C CA . GLN A 1 94 ? 9.112 24.978 9.574 1.00 47.53 94 GLN A CA 1
ATOM 677 C C . GLN A 1 94 ? 9.032 26.239 8.713 1.00 47.53 94 GLN A C 1
ATOM 679 O O . GLN A 1 94 ? 8.996 26.186 7.487 1.00 47.53 94 GLN A O 1
ATOM 684 N N . GLY A 1 95 ? 8.903 27.389 9.374 1.00 58.59 95 GLY A N 1
ATOM 685 C CA . GLY A 1 95 ? 8.921 28.685 8.716 1.00 58.59 95 GLY A CA 1
ATOM 686 C C . GLY A 1 95 ? 10.354 29.143 8.487 1.00 58.59 95 GLY A C 1
ATOM 687 O O . GLY A 1 95 ? 11.042 29.403 9.467 1.00 58.59 95 GLY A O 1
ATOM 688 N N . GLN A 1 96 ? 10.767 29.257 7.220 1.00 49.69 96 GLN A N 1
ATOM 689 C CA . GLN A 1 96 ? 11.707 30.241 6.649 1.00 49.69 96 GLN A CA 1
ATOM 690 C C . GLN A 1 96 ? 11.882 29.984 5.128 1.00 49.69 96 GLN A C 1
ATOM 692 O O . GLN A 1 96 ? 11.477 28.926 4.655 1.00 49.69 96 GLN A O 1
ATOM 697 N N . PRO A 1 97 ? 12.376 30.952 4.321 1.00 58.22 97 PRO A N 1
ATOM 698 C CA . PRO A 1 97 ? 12.135 31.029 2.870 1.00 58.22 97 PRO A CA 1
ATOM 699 C C . PRO A 1 97 ? 13.079 30.161 2.017 1.00 58.22 97 PRO A C 1
ATOM 701 O O . PRO A 1 97 ? 13.563 30.590 0.972 1.00 58.22 97 PRO A O 1
ATOM 704 N N . VAL A 1 98 ? 13.332 28.932 2.454 1.00 54.62 98 VAL A N 1
ATOM 705 C CA . VAL A 1 98 ? 13.950 27.866 1.661 1.00 54.62 98 VAL A CA 1
ATOM 706 C C . VAL A 1 98 ? 13.101 26.631 1.923 1.00 54.62 98 VAL A C 1
ATOM 708 O O . VAL A 1 98 ? 12.798 26.344 3.077 1.00 54.62 98 VAL A O 1
ATOM 711 N N . MET A 1 99 ? 12.640 25.958 0.869 1.00 62.41 99 MET A N 1
ATOM 712 C CA . MET A 1 99 ? 11.771 24.780 0.971 1.00 62.41 99 MET A CA 1
ATOM 713 C C . MET A 1 99 ? 12.538 23.591 1.566 1.00 62.41 99 MET A C 1
ATOM 715 O O . MET A 1 99 ? 12.925 22.678 0.846 1.00 62.41 99 MET A O 1
ATOM 719 N N . ASP A 1 100 ? 12.787 23.618 2.871 1.00 62.47 100 ASP A N 1
ATOM 720 C CA . ASP A 1 100 ? 13.269 22.465 3.619 1.00 62.47 100 ASP A CA 1
ATOM 721 C C . ASP A 1 100 ? 12.055 21.648 4.086 1.00 62.47 100 ASP A C 1
ATOM 723 O O . ASP A 1 100 ? 11.255 22.088 4.919 1.00 62.47 100 ASP A O 1
ATOM 727 N N . LEU A 1 101 ? 11.855 20.484 3.465 1.00 71.25 101 LEU A N 1
ATOM 728 C CA . LEU A 1 101 ? 10.758 19.567 3.768 1.00 71.25 101 LEU A CA 1
ATOM 729 C C . LEU A 1 101 ? 11.233 18.564 4.821 1.00 71.25 101 LEU A C 1
ATOM 731 O O . LEU A 1 101 ? 11.849 17.549 4.499 1.00 71.25 101 LEU A O 1
ATOM 735 N N . SER A 1 102 ? 10.917 18.839 6.087 1.00 71.81 102 SER A N 1
ATOM 736 C CA . SER A 1 102 ? 11.213 17.927 7.194 1.00 71.81 102 SER A CA 1
ATOM 737 C C . SER A 1 102 ? 10.034 16.988 7.482 1.00 71.81 102 SER A C 1
ATOM 739 O O . SER A 1 102 ? 8.897 17.417 7.703 1.00 71.81 102 SER A O 1
ATOM 741 N N . PHE A 1 103 ? 10.319 15.683 7.507 1.00 79.00 103 PHE A N 1
ATOM 742 C CA . PHE A 1 103 ? 9.367 14.633 7.871 1.00 79.00 103 PHE A CA 1
ATOM 743 C C . PHE A 1 103 ? 9.833 13.929 9.139 1.00 79.00 103 PHE A C 1
ATOM 745 O O . PHE A 1 103 ? 10.996 13.546 9.257 1.00 79.00 103 PHE A O 1
ATOM 752 N N . THR A 1 104 ? 8.916 13.743 10.086 1.00 79.44 104 THR A N 1
ATOM 753 C CA . THR A 1 104 ? 9.181 12.922 1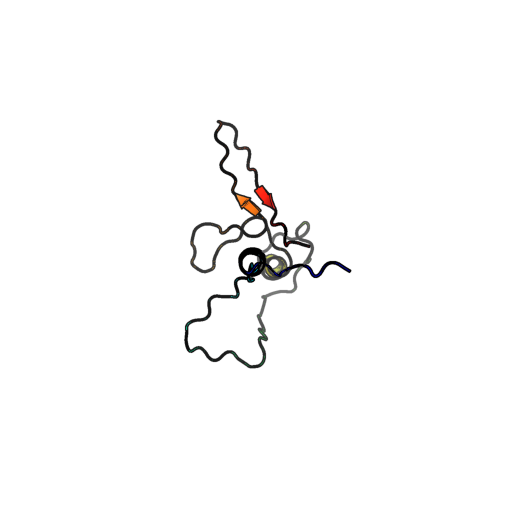1.274 1.00 79.44 104 THR A CA 1
ATOM 754 C C . THR A 1 104 ? 8.670 11.507 11.008 1.00 79.44 104 THR A C 1
ATOM 756 O O . THR A 1 104 ? 7.454 11.366 10.839 1.00 79.44 104 THR A O 1
ATOM 759 N N . PRO A 1 105 ? 9.545 10.482 10.932 1.00 77.19 105 PRO A N 1
ATOM 760 C CA . PRO A 1 105 ? 9.121 9.107 10.692 1.00 77.19 105 PRO A CA 1
ATOM 761 C C . PRO A 1 105 ? 8.278 8.600 11.861 1.00 77.19 105 PRO A C 1
ATOM 763 O O . PRO A 1 105 ? 8.493 9.005 13.010 1.00 77.19 105 PRO A O 1
ATOM 766 N N . ARG A 1 106 ? 7.310 7.723 11.586 1.00 75.00 106 ARG A N 1
ATOM 767 C CA . ARG A 1 106 ? 6.539 7.114 12.672 1.00 75.00 106 ARG A CA 1
ATOM 768 C C . ARG A 1 106 ? 7.392 6.093 13.428 1.00 75.00 106 ARG A C 1
ATOM 770 O O . ARG A 1 106 ? 8.176 5.357 12.839 1.00 75.00 106 ARG A O 1
ATOM 777 N N . SER A 1 107 ? 7.237 6.067 14.749 1.00 76.06 107 SER A N 1
ATOM 778 C CA . SER A 1 107 ? 8.030 5.225 15.654 1.00 76.06 107 SER A CA 1
ATOM 779 C C . SER A 1 107 ? 7.632 3.746 15.655 1.00 76.06 107 SER A C 1
ATOM 781 O O . SER A 1 107 ? 8.293 2.946 16.305 1.00 76.06 107 SER A O 1
ATOM 783 N N . ASP A 1 108 ? 6.515 3.405 15.019 1.00 75.38 108 ASP A N 1
ATOM 784 C CA . ASP A 1 108 ? 5.939 2.062 14.908 1.00 75.38 108 ASP A CA 1
ATOM 785 C C . ASP A 1 108 ? 6.276 1.365 13.579 1.00 75.38 108 ASP A C 1
ATOM 787 O O . ASP A 1 108 ? 5.903 0.208 13.388 1.00 75.38 108 ASP A O 1
ATOM 791 N N . LEU A 1 109 ? 6.993 2.048 12.681 1.00 69.69 109 LEU A N 1
ATOM 792 C CA . LEU A 1 109 ? 7.565 1.434 11.487 1.00 69.69 109 LEU A CA 1
ATOM 793 C C . LEU A 1 109 ? 8.763 0.563 11.887 1.00 69.69 109 LEU A C 1
ATOM 795 O O . LEU A 1 109 ? 9.578 0.964 12.722 1.00 69.69 109 LEU A O 1
ATOM 799 N N . VAL A 1 110 ? 8.821 -0.639 11.310 1.00 65.50 110 VAL A N 1
ATOM 800 C CA . VAL A 1 110 ? 9.871 -1.648 11.543 1.00 65.50 110 VAL A CA 1
ATOM 801 C C . VAL A 1 110 ? 11.157 -1.281 10.815 1.00 65.50 110 VAL A C 1
ATOM 803 O O . VAL A 1 110 ? 11.062 -0.835 9.650 1.00 65.50 110 VAL A O 1
#

Secondary structure (DSSP, 8-state):
-------HHHHHHHHHHHHTT--------PPTT----SS-------SS--S-S-TTS--SHHHHHHHHHH---SEE--TTS-SPEESSEEE----SSS----EEE-TT--